Protein AF-A0AAW4WVZ5-F1 (afdb_monomer)

Solvent-accessible surface area (backbone atoms only — not comparable to full-atom values): 5313 Å² total; per-residue (Å²): 132,75,62,46,65,36,38,35,26,63,77,60,50,83,62,47,65,46,35,82,83,38,91,45,48,30,46,50,72,68,54,37,52,51,49,53,51,53,53,50,52,54,50,52,52,49,52,53,52,49,72,68,36,95,80,61,50,95,91,67,55,59,68,80,74,71,46,63,57,74,46,80,44,62,76,44,61,66,59,48,53,58,70,70,63,72,79,126

pLDDT: mean 79.19, std 11.34, range [41.72, 91.75]

Mean predicted aligned error: 7.53 Å

Foldseek 3Di:
DQAAEAEEECPCPPVVVCCVVHVRYHHDLVSVVVSVVVVVVVVVVLVVCLVPDPPNDPPDDCVVVVHHHYYYYYPDPVSNVVSVPDDD

Nearest PDB structures (foldseek):
  5xtn-assembly2_D  TM=3.842E-01  e=6.709E+00  Autographa californica nucleopolyhedrovirus
  3mxo-assembly2_B  TM=2.908E-01  e=5.470E+00  Homo sapiens

Secondary structure (DSSP, 8-state):
---EEEEE-TT--TTTGGGGT-S-EE-SHHHHHHHHHHHHHHHHHHHHHHHH-TT--TT--TTTTTPPPEEEEES-HHHHHHHHT---

Structure (mmCIF, N/CA/C/O backbone):
data_AF-A0AAW4WVZ5-F1
#
_entry.id   AF-A0AAW4WVZ5-F1
#
loop_
_atom_site.group_PDB
_atom_site.id
_atom_site.type_symbol
_atom_site.label_atom_id
_atom_site.label_alt_id
_atom_site.label_comp_id
_atom_site.label_asym_id
_atom_site.label_entity_id
_atom_site.label_seq_id
_atom_site.pdbx_PDB_ins_code
_atom_site.Cartn_x
_atom_site.Cartn_y
_atom_site.Cartn_z
_atom_site.occupancy
_atom_site.B_iso_or_equiv
_atom_site.auth_seq_id
_atom_site.auth_comp_id
_atom_site.auth_asym_id
_atom_site.auth_atom_id
_atom_site.pdbx_PDB_model_num
ATOM 1 N N . THR A 1 1 ? -4.964 2.354 -17.832 1.00 55.53 1 THR A N 1
ATOM 2 C CA . THR A 1 1 ? -3.632 2.287 -17.190 1.00 55.53 1 THR A CA 1
ATOM 3 C C . THR A 1 1 ? -3.643 1.102 -16.247 1.00 55.53 1 THR A C 1
ATOM 5 O O . THR A 1 1 ? -4.641 0.917 -15.571 1.00 55.53 1 THR A O 1
ATOM 8 N N . ASN A 1 2 ? -2.609 0.258 -16.237 1.00 75.31 2 ASN A N 1
ATOM 9 C CA . ASN A 1 2 ? -2.577 -0.943 -15.387 1.00 75.31 2 ASN A CA 1
ATOM 10 C C . ASN A 1 2 ? -1.959 -0.633 -14.010 1.00 75.31 2 ASN A C 1
ATOM 12 O O . ASN A 1 2 ? -1.042 -1.316 -13.583 1.00 75.31 2 ASN A O 1
ATOM 16 N N . ALA A 1 3 ? -2.348 0.480 -13.385 1.00 81.81 3 ALA A N 1
ATOM 17 C CA . ALA A 1 3 ? -1.770 0.899 -12.110 1.00 81.81 3 ALA A CA 1
ATOM 18 C C . ALA A 1 3 ? -2.410 0.116 -10.961 1.00 81.81 3 ALA A C 1
ATOM 20 O O . ALA A 1 3 ? -3.632 -0.004 -10.907 1.00 81.81 3 ALA A O 1
ATOM 21 N N . VAL A 1 4 ? -1.587 -0.378 -10.040 1.00 85.75 4 VAL A N 1
ATOM 22 C CA . VAL A 1 4 ? -2.061 -0.994 -8.801 1.00 85.75 4 VAL A CA 1
ATOM 23 C C . VAL A 1 4 ? -2.111 0.088 -7.730 1.00 85.75 4 VAL A C 1
ATOM 25 O O . VAL A 1 4 ? -1.128 0.800 -7.521 1.00 85.75 4 VAL A O 1
ATOM 28 N N . LEU A 1 5 ? -3.256 0.228 -7.073 1.00 88.75 5 LEU A N 1
ATOM 29 C CA . LEU A 1 5 ? -3.473 1.206 -6.015 1.00 88.75 5 LEU A CA 1
ATOM 30 C C . LEU A 1 5 ? -3.902 0.485 -4.739 1.00 88.75 5 LEU A C 1
ATOM 32 O O . LEU A 1 5 ? -4.756 -0.395 -4.805 1.00 88.75 5 LEU A O 1
ATOM 36 N N . TYR A 1 6 ? -3.305 0.875 -3.619 1.00 90.88 6 TYR A N 1
ATOM 37 C CA . TYR A 1 6 ? -3.649 0.469 -2.262 1.00 90.88 6 TYR A CA 1
ATOM 38 C C . TYR A 1 6 ? -3.947 1.728 -1.447 1.00 90.88 6 TYR A C 1
ATOM 40 O O . TYR A 1 6 ? -3.189 2.696 -1.536 1.00 90.88 6 TYR A O 1
ATOM 48 N N . ILE A 1 7 ? -5.034 1.731 -0.681 1.00 90.69 7 ILE A N 1
ATOM 49 C CA . ILE A 1 7 ? -5.466 2.872 0.133 1.00 90.69 7 ILE A CA 1
ATOM 50 C C . ILE A 1 7 ? -5.644 2.403 1.574 1.00 90.69 7 ILE A C 1
ATOM 52 O O . ILE A 1 7 ? -6.340 1.422 1.825 1.00 90.69 7 ILE A O 1
ATOM 56 N N . LEU A 1 8 ? -5.020 3.113 2.508 1.00 91.56 8 LEU A N 1
ATOM 57 C CA . LEU A 1 8 ? -5.210 2.931 3.941 1.00 91.56 8 LEU A CA 1
ATOM 58 C C . LEU A 1 8 ? -6.038 4.102 4.471 1.00 91.56 8 LEU A C 1
ATOM 60 O O . LEU A 1 8 ? -5.581 5.249 4.447 1.00 91.56 8 LEU A O 1
ATOM 64 N N . ASP A 1 9 ? -7.243 3.800 4.938 1.00 89.12 9 ASP A N 1
ATOM 65 C CA . ASP A 1 9 ? -8.202 4.754 5.489 1.00 89.12 9 ASP A CA 1
ATOM 66 C C . ASP A 1 9 ? -8.505 4.406 6.959 1.00 89.12 9 ASP A C 1
ATOM 68 O O . ASP A 1 9 ? -9.505 3.753 7.265 1.00 89.12 9 ASP A O 1
ATOM 72 N N . PRO A 1 10 ? -7.658 4.843 7.907 1.00 84.88 10 PRO A N 1
ATOM 73 C CA . PRO A 1 10 ? -7.837 4.548 9.329 1.00 84.88 10 PRO A CA 1
ATOM 74 C C . PRO A 1 10 ? -9.107 5.172 9.930 1.00 84.88 10 PRO A C 1
ATOM 76 O O . PRO A 1 10 ? -9.515 4.800 11.029 1.00 84.88 10 PRO A O 1
ATOM 79 N N . LYS A 1 11 ? -9.731 6.145 9.258 1.00 82.94 11 LYS A N 1
ATOM 80 C CA . LYS A 1 11 ? -10.957 6.794 9.740 1.00 82.94 11 LYS A CA 1
ATOM 81 C C . LYS A 1 11 ? -12.214 6.109 9.207 1.00 82.94 11 LYS A C 1
ATOM 83 O O . LYS A 1 11 ? -13.298 6.441 9.684 1.00 82.94 11 LYS A O 1
ATOM 88 N N . ASN A 1 12 ? -12.066 5.157 8.277 1.00 76.19 12 ASN A N 1
ATOM 89 C CA . ASN A 1 12 ? -13.166 4.546 7.538 1.00 76.19 12 ASN A CA 1
ATOM 90 C C . ASN A 1 12 ? -14.135 5.624 7.008 1.00 76.19 12 ASN A C 1
ATOM 92 O O . ASN A 1 12 ? -15.343 5.569 7.255 1.00 76.19 12 ASN A O 1
ATOM 96 N N . GLY A 1 13 ? -13.556 6.668 6.411 1.00 72.31 13 GLY A N 1
ATOM 97 C CA . GLY A 1 13 ? -14.237 7.852 5.905 1.00 72.31 13 GLY A CA 1
ATOM 98 C C . GLY A 1 13 ? -14.617 7.710 4.433 1.00 72.31 13 GLY A C 1
ATOM 99 O O . GLY A 1 13 ? -14.956 6.628 3.958 1.00 72.31 13 GLY A O 1
ATOM 100 N N . ASP A 1 14 ? -14.555 8.816 3.691 1.00 70.38 14 ASP A N 1
ATOM 101 C CA . ASP A 1 14 ? -15.041 8.887 2.305 1.00 70.38 14 ASP A CA 1
ATOM 102 C C . ASP A 1 14 ? -14.294 7.940 1.338 1.00 70.38 14 ASP A C 1
ATOM 104 O O . ASP A 1 14 ? -14.816 7.577 0.282 1.00 70.38 14 ASP A O 1
ATOM 108 N N . LEU A 1 15 ? -13.066 7.523 1.675 1.00 71.44 15 LEU A N 1
ATOM 109 C CA . LEU A 1 15 ? -12.285 6.592 0.857 1.00 71.44 15 LEU A CA 1
ATOM 110 C C . LEU A 1 15 ? -12.666 5.126 1.084 1.00 71.44 15 LEU A C 1
ATOM 112 O O . LEU A 1 15 ? -12.503 4.334 0.156 1.00 71.44 15 LEU A O 1
ATOM 116 N N . ALA A 1 16 ? -13.230 4.759 2.237 1.00 66.38 16 ALA A N 1
ATOM 117 C CA . ALA A 1 16 ? -13.784 3.425 2.472 1.00 66.38 16 ALA A CA 1
ATOM 118 C C . ALA A 1 16 ? -14.926 3.088 1.496 1.00 66.38 16 ALA A C 1
ATOM 120 O O . ALA A 1 16 ? -14.999 1.965 0.990 1.00 66.38 16 ALA A O 1
ATOM 121 N N . ASP A 1 17 ? -15.753 4.075 1.136 1.00 67.94 17 ASP A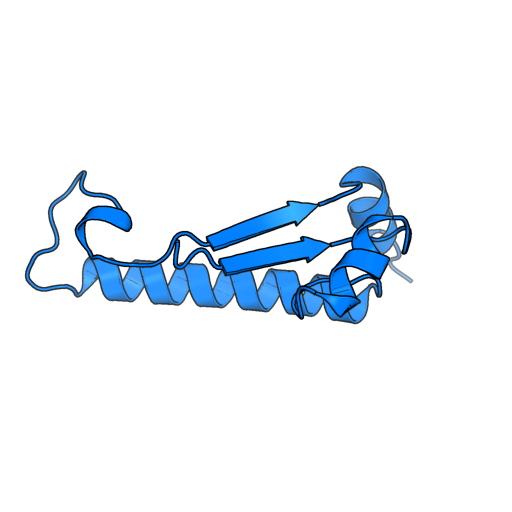 N 1
ATOM 122 C CA . ASP A 1 17 ? -16.812 3.923 0.129 1.00 67.94 17 ASP A CA 1
ATOM 123 C C . ASP A 1 17 ? -16.245 3.627 -1.269 1.00 67.94 17 ASP A C 1
ATOM 125 O O . ASP A 1 17 ? -16.867 2.920 -2.072 1.00 67.94 17 ASP A O 1
ATOM 129 N N . LEU A 1 18 ? -15.016 4.082 -1.547 1.00 67.25 18 LEU A N 1
ATOM 130 C CA . LEU A 1 18 ? -14.270 3.730 -2.756 1.00 67.25 18 LEU A CA 1
ATOM 131 C C . LEU A 1 18 ? -13.963 2.224 -2.827 1.00 67.25 18 LEU A C 1
ATOM 133 O O . LEU A 1 18 ? -13.761 1.701 -3.924 1.00 67.25 18 LEU A O 1
ATOM 137 N N . GLY A 1 19 ? -14.008 1.515 -1.692 1.00 60.81 19 GLY A N 1
ATOM 138 C CA . GLY A 1 19 ? -13.919 0.057 -1.582 1.00 60.81 19 GLY A CA 1
ATOM 139 C C . GLY A 1 19 ? -14.971 -0.693 -2.407 1.00 60.81 19 GLY A C 1
ATOM 140 O O . GLY A 1 19 ? -14.732 -1.808 -2.869 1.00 60.81 19 GLY A O 1
ATOM 141 N N . THR A 1 20 ? -16.115 -0.055 -2.682 1.00 61.62 20 THR A N 1
ATOM 142 C CA . THR A 1 20 ? -17.167 -0.609 -3.556 1.00 61.62 20 THR A CA 1
ATOM 143 C C . THR A 1 20 ? -16.772 -0.643 -5.036 1.00 61.62 20 THR A C 1
ATOM 145 O O . THR A 1 20 ? -17.344 -1.406 -5.816 1.00 61.62 20 THR A O 1
ATOM 148 N N . VAL A 1 21 ? -15.776 0.160 -5.424 1.00 64.62 21 VAL A N 1
ATOM 149 C CA . VAL A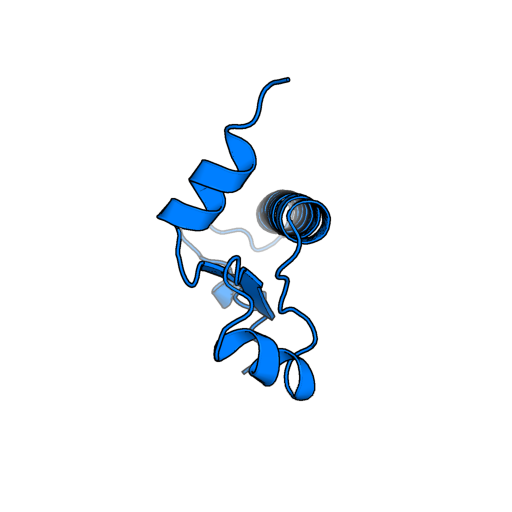 1 21 ? -15.272 0.296 -6.799 1.00 64.62 21 VAL A CA 1
ATOM 150 C C . VAL A 1 21 ? -13.834 -0.229 -6.925 1.00 64.62 21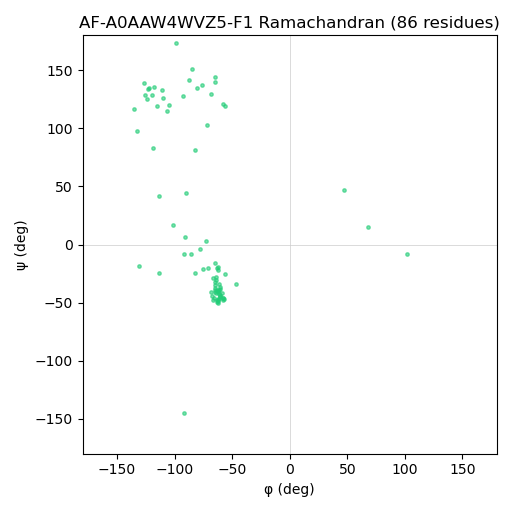 VAL A C 1
ATOM 152 O O . VAL A 1 21 ? -13.424 -0.647 -8.009 1.00 64.62 21 VAL A O 1
ATOM 155 N N . MET A 1 22 ? -13.063 -0.250 -5.831 1.00 73.12 22 MET A N 1
ATOM 156 C CA . MET A 1 22 ? -11.664 -0.678 -5.781 1.00 73.12 22 MET A CA 1
ATOM 157 C C . MET A 1 22 ? -11.406 -1.593 -4.579 1.00 73.12 22 MET A C 1
ATOM 159 O O . MET A 1 22 ? -11.465 -1.156 -3.441 1.00 73.12 22 MET A O 1
ATOM 163 N N . GLY A 1 23 ? -11.038 -2.853 -4.817 1.00 75.69 23 GLY A N 1
ATOM 164 C CA . GLY A 1 23 ? -10.906 -3.862 -3.752 1.00 75.69 23 GLY A CA 1
ATOM 165 C C . GLY A 1 23 ? -9.706 -3.725 -2.801 1.00 75.69 23 GLY A C 1
ATOM 166 O O . GLY A 1 23 ? -9.522 -4.593 -1.958 1.00 75.69 23 GLY A O 1
ATOM 167 N N . ASN A 1 24 ? -8.884 -2.680 -2.928 1.00 84.88 24 ASN A N 1
ATOM 168 C C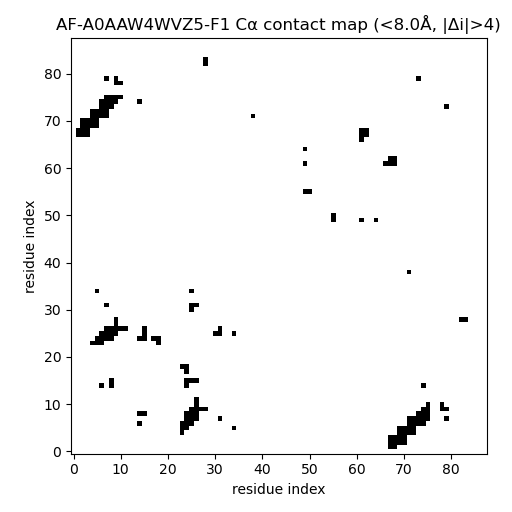A . ASN A 1 24 ? -7.643 -2.504 -2.160 1.00 84.88 24 ASN A CA 1
ATOM 169 C C . ASN A 1 24 ? -7.727 -1.296 -1.207 1.00 84.88 24 ASN A C 1
ATOM 171 O O . ASN A 1 24 ? -6.789 -0.497 -1.131 1.00 84.88 24 ASN A O 1
ATOM 175 N N . VAL A 1 25 ? -8.869 -1.124 -0.542 1.00 87.88 25 VAL A N 1
ATOM 176 C CA . VAL A 1 25 ? -9.066 -0.109 0.501 1.00 87.88 25 VAL A CA 1
ATOM 177 C C . VAL A 1 25 ? -9.175 -0.815 1.847 1.00 87.88 25 VAL A C 1
ATOM 179 O O . VAL A 1 25 ? -10.001 -1.713 1.994 1.00 87.88 25 VAL A O 1
ATOM 182 N N . TYR A 1 26 ? -8.349 -0.419 2.813 1.00 89.25 26 TYR A N 1
ATOM 183 C CA . TYR A 1 26 ? -8.253 -1.062 4.125 1.00 89.25 26 TYR A CA 1
ATOM 184 C C . TYR A 1 26 ? -8.417 -0.037 5.237 1.00 89.25 26 TYR A C 1
ATOM 186 O O . TYR A 1 26 ? -7.849 1.052 5.155 1.00 89.25 26 TYR A O 1
ATOM 194 N N . HIS A 1 27 ? -9.148 -0.400 6.289 1.00 87.62 27 HIS A N 1
ATOM 195 C CA . HIS A 1 27 ? -9.459 0.516 7.390 1.00 87.62 27 HIS A CA 1
ATOM 196 C C . HIS A 1 27 ? -9.177 -0.068 8.780 1.00 87.62 27 HIS A C 1
ATOM 198 O O . HIS A 1 27 ? -9.062 0.681 9.750 1.00 87.62 27 HIS A O 1
ATOM 204 N N . THR A 1 28 ? -9.059 -1.393 8.917 1.00 88.31 28 THR A N 1
ATOM 205 C CA . THR A 1 28 ? -8.695 -2.017 10.198 1.00 88.31 28 THR A CA 1
ATOM 206 C C . THR A 1 28 ? -7.181 -2.041 10.388 1.00 88.31 28 THR A C 1
ATOM 208 O O . THR A 1 28 ? -6.415 -2.074 9.423 1.00 88.31 28 THR A O 1
ATOM 211 N N . LYS A 1 29 ? -6.723 -2.009 11.645 1.00 86.62 29 LYS A N 1
ATOM 212 C CA . LYS A 1 29 ? -5.290 -1.993 11.974 1.00 86.62 29 LYS A CA 1
ATOM 213 C C . LYS A 1 29 ? -4.572 -3.202 11.377 1.00 86.62 29 LYS A C 1
ATOM 215 O O . LYS A 1 29 ? -3.520 -3.039 10.765 1.00 86.62 29 LYS A O 1
ATOM 220 N N . GLU A 1 30 ? -5.143 -4.389 11.549 1.00 89.62 30 GLU A N 1
ATOM 221 C CA . GLU A 1 30 ? -4.587 -5.652 11.071 1.00 89.62 30 GLU A CA 1
ATOM 222 C C . GLU A 1 30 ? -4.470 -5.656 9.542 1.00 89.62 30 GLU A C 1
ATOM 224 O O . GLU A 1 30 ? -3.383 -5.878 9.015 1.00 89.62 30 GLU A O 1
ATOM 229 N N . GLU A 1 31 ? -5.542 -5.299 8.827 1.00 89.38 31 GLU A N 1
ATOM 230 C CA . GLU A 1 31 ? -5.533 -5.245 7.360 1.00 89.38 31 GLU A CA 1
ATOM 231 C C . GLU A 1 31 ? -4.576 -4.183 6.818 1.00 89.38 31 GLU A C 1
ATOM 233 O O . GLU A 1 31 ? -3.912 -4.406 5.808 1.00 89.38 31 GLU A O 1
ATOM 238 N N . MET A 1 32 ? -4.472 -3.024 7.478 1.00 88.88 32 MET A N 1
ATOM 239 C CA . MET A 1 32 ? -3.524 -1.985 7.080 1.00 88.88 32 MET A CA 1
ATOM 240 C C . MET A 1 32 ? -2.073 -2.450 7.254 1.00 88.88 32 MET A C 1
ATOM 242 O O . MET A 1 32 ? -1.245 -2.193 6.380 1.00 88.88 32 MET A O 1
ATOM 246 N N . ILE A 1 33 ? -1.756 -3.157 8.344 1.00 90.88 33 ILE A N 1
ATOM 247 C CA . ILE A 1 33 ? -0.426 -3.749 8.562 1.00 90.88 33 ILE A CA 1
ATOM 248 C C . ILE A 1 33 ? -0.131 -4.803 7.488 1.00 90.88 33 ILE A C 1
ATOM 250 O O . ILE A 1 33 ? 0.930 -4.758 6.860 1.00 90.88 33 ILE A O 1
ATOM 254 N N . ASP A 1 34 ? -1.075 -5.708 7.233 1.00 91.69 34 ASP A N 1
ATOM 255 C CA . ASP A 1 34 ? -0.933 -6.753 6.219 1.00 91.69 34 ASP A CA 1
ATOM 256 C C . ASP A 1 34 ? -0.787 -6.162 4.812 1.00 91.69 34 ASP A C 1
ATOM 258 O O . ASP A 1 34 ? 0.069 -6.597 4.041 1.00 91.69 34 ASP A O 1
ATOM 262 N N . CYS A 1 35 ? -1.540 -5.106 4.491 1.00 91.56 35 CYS A N 1
ATOM 263 C CA . CYS A 1 35 ? -1.408 -4.376 3.235 1.00 91.56 35 CYS A CA 1
ATOM 264 C C . CYS A 1 35 ? -0.012 -3.758 3.086 1.00 91.56 35 CYS A C 1
ATOM 266 O O . CYS A 1 35 ? 0.605 -3.883 2.026 1.00 91.56 35 CYS A O 1
ATOM 268 N N . VAL A 1 36 ? 0.513 -3.095 4.123 1.00 91.31 36 VAL A N 1
ATOM 269 C CA . VAL A 1 36 ? 1.867 -2.513 4.089 1.00 91.31 36 VAL A CA 1
ATOM 270 C C . VAL A 1 36 ? 2.918 -3.602 3.870 1.00 91.31 36 VAL A C 1
ATOM 272 O O . VAL A 1 36 ? 3.803 -3.432 3.026 1.00 91.31 36 VAL A O 1
ATOM 275 N N . ASN A 1 37 ? 2.798 -4.734 4.569 1.00 91.62 37 ASN A N 1
ATOM 276 C CA . ASN A 1 37 ? 3.699 -5.875 4.407 1.00 91.62 37 ASN A CA 1
ATOM 277 C C . ASN A 1 37 ? 3.634 -6.449 2.985 1.00 91.62 37 ASN A C 1
ATOM 279 O O . ASN A 1 37 ? 4.673 -6.612 2.347 1.00 91.62 37 ASN A O 1
ATOM 283 N N . ALA A 1 38 ? 2.435 -6.665 2.440 1.00 89.94 38 ALA A N 1
ATOM 284 C CA . ALA A 1 38 ? 2.246 -7.178 1.084 1.00 89.94 38 ALA A CA 1
ATOM 285 C C . ALA A 1 38 ? 2.811 -6.228 0.012 1.00 89.94 38 ALA A C 1
ATOM 287 O O . ALA A 1 38 ? 3.460 -6.663 -0.945 1.00 89.94 38 ALA A O 1
ATOM 288 N N . VAL A 1 39 ? 2.618 -4.913 0.175 1.00 89.50 39 VAL A N 1
ATOM 289 C CA . VAL A 1 39 ? 3.200 -3.903 -0.725 1.00 89.50 39 VAL A CA 1
ATOM 290 C C . VAL A 1 39 ? 4.727 -3.923 -0.649 1.00 89.50 39 VAL A C 1
ATOM 292 O O . VAL A 1 39 ? 5.388 -3.854 -1.692 1.00 89.50 39 VAL A O 1
ATOM 295 N N . TYR A 1 40 ? 5.293 -4.045 0.555 1.00 89.88 40 TYR A N 1
ATOM 296 C CA . TYR A 1 40 ? 6.736 -4.147 0.767 1.00 89.88 40 TYR A CA 1
ATOM 297 C C . TYR A 1 40 ? 7.326 -5.413 0.131 1.00 89.88 40 TYR A C 1
ATOM 299 O O . TYR A 1 40 ? 8.281 -5.320 -0.642 1.00 89.88 40 TYR A O 1
ATOM 307 N N . GLU A 1 41 ? 6.740 -6.584 0.379 1.00 90.19 41 GLU A N 1
ATOM 308 C CA . GLU A 1 41 ? 7.165 -7.848 -0.232 1.00 90.19 41 GLU A CA 1
ATOM 309 C C . GLU A 1 41 ? 7.098 -7.778 -1.758 1.00 90.19 41 GLU A C 1
ATOM 311 O O . GLU A 1 41 ? 8.073 -8.091 -2.447 1.00 90.19 41 GLU A O 1
ATOM 316 N N . GLY A 1 42 ? 5.992 -7.259 -2.298 1.00 87.62 42 GLY A N 1
ATOM 317 C CA . GLY A 1 42 ? 5.839 -7.048 -3.731 1.00 87.62 42 GLY A CA 1
ATOM 318 C C . GLY A 1 42 ? 6.873 -6.072 -4.300 1.00 87.62 42 GLY A C 1
ATOM 319 O O . GLY A 1 42 ? 7.303 -6.233 -5.442 1.00 87.62 42 GLY A O 1
ATOM 320 N N . MET A 1 43 ? 7.292 -5.053 -3.544 1.00 85.81 43 MET A N 1
ATOM 321 C CA . MET A 1 43 ? 8.374 -4.143 -3.941 1.00 85.81 43 MET A CA 1
ATOM 322 C C . MET A 1 43 ? 9.729 -4.863 -3.976 1.00 85.81 43 MET A C 1
A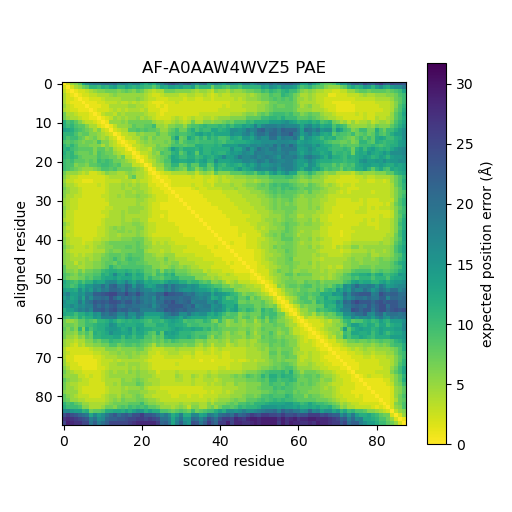TOM 324 O O . MET A 1 43 ? 10.484 -4.687 -4.936 1.00 85.81 43 MET A O 1
ATOM 328 N N . VAL A 1 44 ? 10.036 -5.681 -2.966 1.00 86.12 44 VAL A N 1
ATOM 329 C CA . VAL A 1 44 ? 11.279 -6.465 -2.908 1.00 86.12 44 VAL A CA 1
ATOM 330 C C . VAL A 1 44 ? 11.341 -7.456 -4.067 1.00 86.12 44 VAL A C 1
ATOM 332 O O . VAL A 1 44 ? 12.338 -7.476 -4.790 1.00 86.12 44 VAL A O 1
ATOM 335 N N . GLN A 1 45 ? 10.266 -8.211 -4.306 1.00 85.31 45 GLN A N 1
ATOM 336 C CA . GLN A 1 45 ? 10.185 -9.155 -5.419 1.00 85.31 45 GLN A CA 1
ATOM 337 C C . GLN A 1 45 ? 10.394 -8.451 -6.765 1.00 85.31 45 GLN A C 1
ATOM 339 O O . GLN A 1 45 ? 11.239 -8.876 -7.552 1.00 85.31 45 GLN A O 1
ATOM 344 N N . ARG A 1 46 ? 9.703 -7.326 -6.998 1.00 82.19 46 ARG A N 1
ATOM 345 C CA . ARG A 1 46 ? 9.883 -6.521 -8.216 1.00 82.19 46 ARG A CA 1
ATOM 346 C C . ARG A 1 46 ? 11.321 -6.034 -8.366 1.00 82.19 46 ARG A C 1
ATOM 348 O O . ARG A 1 46 ? 11.866 -6.096 -9.460 1.00 82.19 46 ARG A O 1
ATOM 355 N N . SER A 1 47 ? 11.964 -5.580 -7.291 1.00 80.06 47 SER A N 1
ATOM 356 C CA . SER A 1 47 ? 13.372 -5.159 -7.321 1.00 80.06 47 SER A CA 1
ATOM 357 C C . SER A 1 47 ? 14.313 -6.297 -7.727 1.00 80.06 47 SER A C 1
ATOM 359 O O . SER A 1 47 ? 15.194 -6.110 -8.567 1.00 80.06 47 SER A O 1
ATOM 361 N N . GLU A 1 48 ? 14.101 -7.498 -7.192 1.00 82.19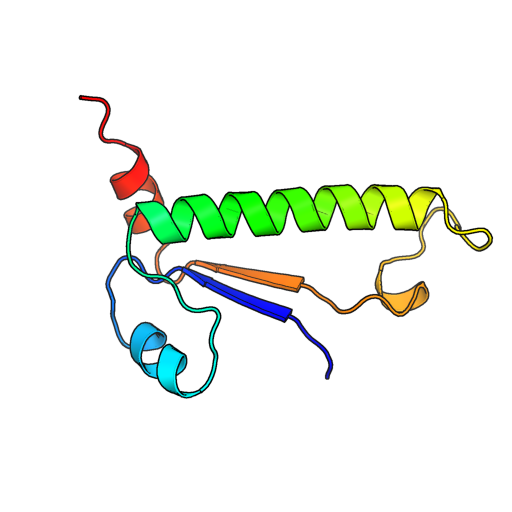 48 GLU A N 1
ATOM 362 C CA . GLU A 1 48 ? 14.890 -8.678 -7.547 1.00 82.19 48 GLU A CA 1
ATOM 363 C C . GLU A 1 48 ? 14.641 -9.142 -8.989 1.00 82.19 48 GLU A C 1
ATOM 365 O O . GLU A 1 48 ? 15.594 -9.461 -9.703 1.00 82.19 48 GLU A O 1
ATOM 370 N N . GLU A 1 49 ? 13.391 -9.121 -9.457 1.00 78.75 49 GLU A N 1
ATOM 371 C CA . GLU A 1 49 ? 13.038 -9.411 -10.853 1.00 78.75 49 GLU A CA 1
ATOM 372 C C . GLU A 1 49 ? 13.683 -8.410 -11.817 1.00 78.75 49 GLU A C 1
ATOM 374 O O . GLU A 1 49 ? 14.256 -8.816 -12.829 1.00 78.75 49 GLU A O 1
ATOM 379 N N . MET A 1 50 ? 13.678 -7.115 -11.475 1.00 75.62 50 MET A N 1
ATOM 380 C CA . MET A 1 50 ? 14.345 -6.079 -12.268 1.00 75.62 50 MET A CA 1
ATOM 381 C C . MET A 1 50 ? 15.850 -6.340 -12.381 1.00 75.62 50 MET A C 1
ATOM 383 O O . MET A 1 50 ? 16.387 -6.281 -13.484 1.00 75.62 50 MET A O 1
ATOM 387 N N . LYS A 1 51 ? 16.528 -6.688 -11.278 1.00 75.81 51 LYS A N 1
ATOM 388 C CA . LYS A 1 51 ? 17.972 -7.000 -11.278 1.00 75.81 51 LYS A CA 1
ATOM 389 C C . LYS A 1 51 ? 18.319 -8.252 -12.086 1.00 75.81 51 LYS A C 1
ATOM 391 O O . LYS A 1 51 ? 19.413 -8.338 -12.636 1.00 75.81 51 LYS A O 1
ATOM 396 N N . ARG A 1 52 ? 17.417 -9.236 -12.131 1.00 74.19 52 ARG A N 1
ATOM 397 C CA . ARG A 1 52 ? 17.601 -10.497 -12.872 1.00 74.19 52 ARG A CA 1
ATOM 398 C C . ARG A 1 52 ? 17.188 -10.393 -14.338 1.00 74.19 52 ARG A C 1
ATOM 400 O O . ARG A 1 52 ? 17.424 -11.333 -15.097 1.00 74.19 52 ARG A O 1
ATOM 407 N N . HIS A 1 53 ? 16.571 -9.285 -14.745 1.00 71.88 53 HIS A N 1
ATOM 408 C CA . HIS A 1 53 ? 16.082 -9.124 -16.102 1.00 71.88 53 HIS A CA 1
ATOM 409 C C . HIS A 1 53 ? 17.264 -9.028 -17.088 1.00 71.88 53 HIS A C 1
ATOM 411 O O . HIS A 1 53 ? 18.153 -8.198 -16.895 1.00 71.88 53 HIS A O 1
ATOM 417 N N . PRO A 1 54 ? 17.283 -9.810 -18.183 1.00 68.69 54 PRO A N 1
ATOM 418 C CA . PRO A 1 54 ? 18.409 -9.836 -19.127 1.00 68.69 54 PRO A CA 1
ATOM 419 C C . PRO A 1 54 ? 18.659 -8.485 -19.818 1.00 68.69 54 PRO A C 1
ATOM 421 O O . PRO A 1 54 ? 19.759 -8.226 -20.294 1.00 68.69 54 PRO A O 1
ATOM 424 N N . ASN A 1 55 ? 17.651 -7.606 -19.822 1.00 67.06 55 ASN A N 1
ATOM 425 C CA . ASN A 1 55 ? 17.725 -6.241 -20.354 1.00 67.06 55 ASN A CA 1
ATOM 426 C C . ASN A 1 55 ? 17.889 -5.165 -19.265 1.00 67.06 55 ASN A C 1
ATOM 428 O O . ASN A 1 55 ? 17.609 -3.995 -19.532 1.00 67.06 55 ASN A O 1
ATOM 432 N N . TYR A 1 56 ? 18.280 -5.540 -18.042 1.00 62.50 56 TYR A N 1
ATOM 433 C CA . TYR A 1 56 ? 18.536 -4.586 -16.967 1.00 62.50 56 TYR A CA 1
ATOM 434 C C . TYR A 1 56 ? 19.615 -3.583 -17.396 1.00 62.50 56 TYR A C 1
ATOM 436 O O . TYR A 1 56 ? 20.741 -3.952 -17.732 1.00 62.50 56 TYR A O 1
ATOM 444 N N . LYS A 1 57 ? 19.258 -2.299 -17.384 1.00 61.72 57 LYS A N 1
ATOM 445 C CA . LYS A 1 57 ? 20.179 -1.184 -17.596 1.00 61.72 57 LYS A CA 1
ATOM 446 C C . LYS A 1 57 ? 20.161 -0.305 -16.358 1.00 61.72 57 LYS A C 1
ATOM 448 O O . LYS A 1 57 ? 19.100 0.122 -15.909 1.00 61.72 57 LYS A O 1
ATOM 453 N N . THR A 1 58 ? 21.341 -0.008 -15.829 1.00 62.50 58 THR A N 1
ATOM 454 C CA . THR A 1 58 ? 21.506 0.955 -14.739 1.00 62.50 58 THR A CA 1
ATOM 455 C C . THR A 1 58 ? 20.901 2.303 -15.146 1.00 62.50 58 THR A C 1
ATOM 457 O O . THR A 1 58 ? 21.344 2.892 -16.129 1.00 62.50 58 THR A O 1
ATOM 460 N N . GLY A 1 59 ? 19.902 2.782 -14.398 1.00 65.62 59 GLY A N 1
ATOM 461 C CA . GLY A 1 59 ? 19.213 4.057 -14.646 1.00 65.62 59 GLY A CA 1
ATOM 462 C C . GLY A 1 59 ? 17.837 3.952 -15.320 1.00 65.62 59 GLY A C 1
ATOM 463 O O . GLY A 1 59 ? 17.134 4.956 -15.376 1.00 65.62 59 GLY A O 1
ATOM 464 N N . GLU A 1 60 ? 17.427 2.767 -15.783 1.00 67.50 60 GLU A N 1
ATOM 465 C CA . GLU A 1 60 ? 16.075 2.532 -16.311 1.00 67.50 60 GLU A CA 1
ATOM 466 C C . GLU A 1 60 ? 15.096 2.139 -15.190 1.00 67.50 60 GLU A C 1
ATOM 468 O O . GLU A 1 60 ? 15.442 1.401 -14.267 1.00 67.50 60 GLU A O 1
ATOM 473 N N . ASN A 1 61 ? 13.858 2.634 -15.271 1.00 68.38 61 ASN A N 1
ATOM 474 C CA . ASN A 1 61 ? 12.835 2.471 -14.230 1.00 68.38 61 ASN A CA 1
ATOM 475 C C . ASN A 1 61 ? 11.845 1.336 -14.551 1.00 68.38 61 ASN A C 1
ATOM 477 O O . ASN A 1 61 ? 11.815 0.810 -15.660 1.00 68.38 61 ASN A O 1
ATOM 481 N N . TYR A 1 62 ? 10.961 1.012 -13.601 1.00 70.94 62 TYR A N 1
ATOM 482 C CA . TYR A 1 62 ? 9.906 -0.008 -13.738 1.00 70.94 62 TYR A CA 1
ATOM 483 C C . TYR A 1 62 ? 9.099 0.093 -15.053 1.00 70.94 62 TYR A C 1
ATOM 485 O O . TYR A 1 62 ? 8.738 -0.927 -15.638 1.00 70.94 62 TYR A O 1
ATOM 493 N N . ALA A 1 63 ? 8.877 1.311 -15.561 1.00 68.81 63 ALA A N 1
ATOM 494 C CA . ALA A 1 63 ? 8.163 1.565 -16.810 1.00 68.81 63 ALA A CA 1
ATOM 495 C C . ALA A 1 63 ? 8.890 1.012 -18.051 1.00 68.81 63 ALA A C 1
ATOM 497 O O . ALA A 1 63 ? 8.238 0.528 -18.973 1.00 68.81 63 ALA A O 1
ATOM 498 N N . TYR A 1 64 ? 10.228 1.030 -18.061 1.00 68.31 64 TYR A N 1
ATOM 499 C CA . TYR A 1 64 ? 11.045 0.473 -19.147 1.00 68.31 64 TYR A CA 1
ATOM 500 C C . TYR A 1 64 ? 10.914 -1.053 -19.238 1.00 68.31 64 TYR A C 1
ATOM 502 O O . TYR A 1 64 ? 11.005 -1.635 -20.316 1.00 68.31 64 TYR A O 1
ATOM 510 N N . LEU A 1 65 ? 10.649 -1.702 -18.103 1.00 71.38 65 LEU A N 1
ATOM 511 C CA . LEU A 1 65 ? 10.459 -3.147 -17.998 1.00 71.38 65 LEU A CA 1
ATOM 512 C C . LEU A 1 65 ? 8.987 -3.566 -18.150 1.00 71.38 65 LEU A C 1
ATOM 514 O O . LEU A 1 65 ? 8.663 -4.735 -17.969 1.00 71.38 65 LEU A O 1
ATOM 518 N N . GLY A 1 66 ? 8.091 -2.626 -18.479 1.00 73.25 66 GLY A N 1
ATOM 519 C CA . GLY A 1 66 ? 6.659 -2.893 -18.630 1.00 73.25 66 GLY A CA 1
ATOM 520 C C . GLY A 1 66 ? 5.952 -3.253 -17.321 1.00 73.25 66 GLY A C 1
ATOM 521 O O . GLY A 1 66 ? 4.830 -3.758 -17.353 1.00 73.25 66 GLY A O 1
ATOM 522 N N . LEU A 1 67 ? 6.589 -3.002 -16.173 1.00 76.88 67 LEU A N 1
ATOM 523 C CA . LEU A 1 67 ? 6.001 -3.288 -14.872 1.00 76.88 67 LEU A CA 1
ATOM 524 C C . LEU A 1 67 ? 4.945 -2.226 -14.531 1.00 76.88 67 LEU A C 1
ATOM 526 O O . LEU A 1 67 ? 5.178 -1.030 -14.741 1.00 76.88 67 LEU A O 1
ATOM 530 N N . PRO A 1 68 ? 3.785 -2.631 -13.988 1.00 81.25 68 PRO A N 1
ATOM 531 C CA . PRO A 1 68 ? 2.758 -1.689 -13.579 1.00 81.25 68 PRO A CA 1
ATOM 532 C C . PRO A 1 68 ? 3.251 -0.809 -12.417 1.00 81.25 68 PRO A C 1
ATOM 534 O O . PRO A 1 68 ? 3.906 -1.314 -11.497 1.00 81.25 68 PRO A O 1
ATOM 537 N N . PRO A 1 69 ? 2.934 0.500 -12.410 1.00 84.31 69 PRO A N 1
ATOM 538 C CA . PRO A 1 69 ? 3.183 1.328 -11.239 1.00 84.31 69 PRO A CA 1
ATOM 539 C C . PRO A 1 69 ? 2.311 0.845 -10.074 1.00 84.31 69 PRO A C 1
ATOM 541 O O . PRO A 1 69 ? 1.166 0.437 -10.270 1.00 84.31 69 PRO A O 1
ATOM 544 N N . CYS A 1 70 ? 2.858 0.910 -8.863 1.00 87.94 70 CYS A N 1
ATOM 545 C CA . CYS A 1 70 ? 2.182 0.512 -7.633 1.00 87.94 70 CYS A CA 1
ATOM 546 C C . CYS A 1 70 ? 2.201 1.685 -6.660 1.00 87.94 70 CYS A C 1
ATOM 548 O O . CYS A 1 70 ? 3.279 2.186 -6.339 1.00 87.94 70 CYS A O 1
ATOM 550 N N . PHE A 1 71 ? 1.032 2.089 -6.18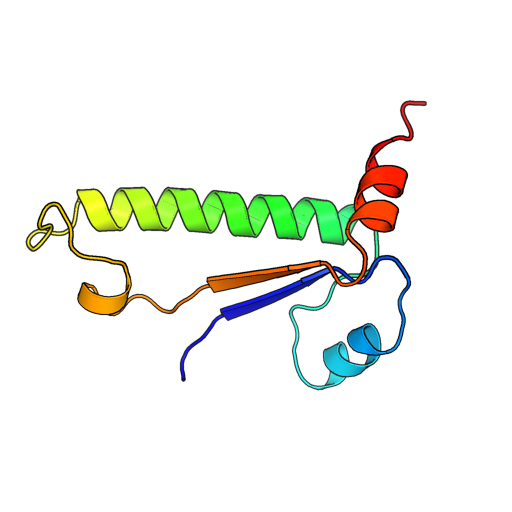1 1.00 89.75 71 PHE A N 1
ATOM 551 C CA . PHE A 1 71 ? 0.860 3.208 -5.264 1.00 89.75 71 PHE A CA 1
ATOM 552 C C . PHE A 1 71 ? 0.260 2.717 -3.952 1.00 89.75 71 PHE A C 1
ATOM 554 O O . PHE A 1 71 ? -0.690 1.939 -3.965 1.00 89.75 71 PHE A O 1
ATOM 561 N N . LEU A 1 72 ? 0.810 3.194 -2.839 1.00 91.75 72 LEU A N 1
ATOM 562 C CA . LEU A 1 72 ? 0.238 3.055 -1.505 1.00 91.75 72 LEU A CA 1
ATOM 563 C C . LEU A 1 72 ? -0.111 4.458 -1.012 1.00 91.75 72 LEU A C 1
ATOM 565 O O . LEU A 1 72 ? 0.771 5.313 -0.927 1.00 91.75 72 LEU A O 1
ATOM 569 N N . ILE A 1 73 ? -1.388 4.696 -0.742 1.00 90.88 73 ILE A N 1
ATOM 570 C CA . ILE A 1 73 ? -1.922 5.979 -0.293 1.00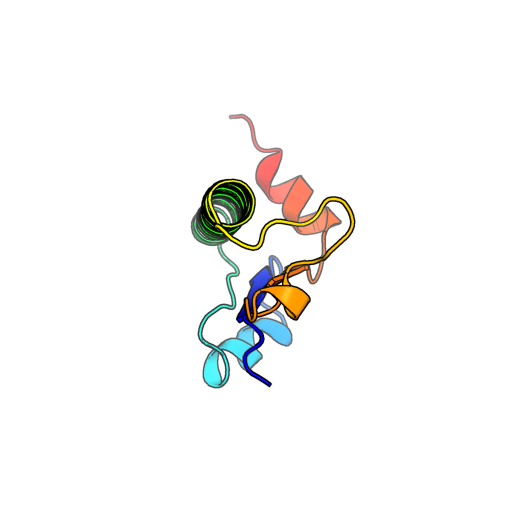 90.88 73 ILE A CA 1
ATOM 571 C C . ILE A 1 73 ? -2.370 5.835 1.155 1.00 90.88 73 ILE A C 1
ATOM 573 O O . ILE A 1 73 ? -3.072 4.892 1.503 1.00 90.88 73 ILE A O 1
ATOM 577 N N . PHE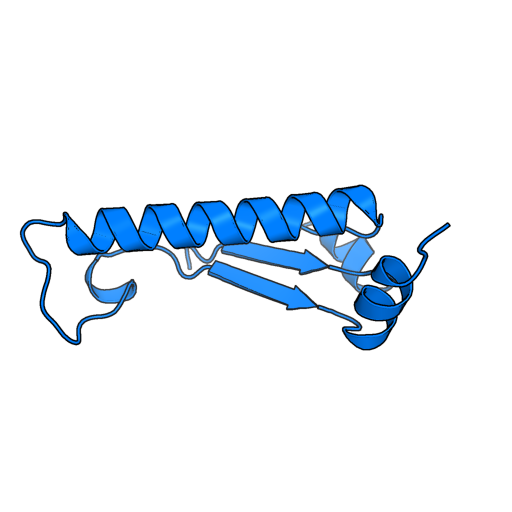 A 1 74 ? -1.977 6.799 1.977 1.00 90.62 74 PHE A N 1
ATOM 578 C CA . PHE A 1 74 ? -2.482 6.971 3.331 1.00 90.62 74 PHE A CA 1
ATOM 579 C C . PHE A 1 74 ? -3.436 8.158 3.298 1.00 90.62 74 PHE A C 1
ATOM 581 O O . PHE A 1 74 ? -2.999 9.249 2.931 1.00 90.62 74 PHE A O 1
ATOM 588 N N . ASP A 1 75 ? -4.703 7.954 3.655 1.00 87.56 75 ASP A N 1
ATOM 589 C CA . ASP A 1 75 ? -5.655 9.066 3.764 1.00 87.56 75 ASP A CA 1
ATOM 590 C C . ASP A 1 75 ? -5.260 10.004 4.911 1.00 87.56 75 ASP A C 1
ATOM 592 O O . ASP A 1 75 ? -5.113 11.212 4.750 1.00 87.56 75 ASP A O 1
ATOM 596 N N . GLU A 1 76 ? -4.960 9.408 6.067 1.00 88.38 76 GLU A N 1
ATOM 597 C CA . GLU A 1 76 ? -4.450 10.109 7.238 1.00 88.38 76 GLU A CA 1
ATOM 598 C C . GLU A 1 76 ? -3.240 9.368 7.810 1.00 88.38 76 GLU A C 1
ATOM 600 O O . GLU A 1 76 ? -3.355 8.416 8.588 1.00 88.38 76 GLU A O 1
ATOM 605 N N . TYR A 1 77 ? -2.050 9.835 7.442 1.00 85.88 77 TYR A N 1
ATOM 606 C CA . TYR A 1 77 ? -0.795 9.246 7.900 1.00 85.88 77 TYR A CA 1
ATOM 607 C C . TYR A 1 77 ? -0.642 9.309 9.428 1.00 85.88 77 TYR A C 1
ATOM 609 O O . TYR A 1 77 ? -0.161 8.354 10.033 1.00 85.88 77 TYR A O 1
ATOM 617 N N . VAL A 1 78 ? -1.074 10.400 10.075 1.00 89.25 78 VAL A N 1
ATOM 618 C CA . VAL A 1 78 ? -0.926 10.552 11.534 1.00 89.25 78 VAL A CA 1
ATOM 619 C C . VAL A 1 78 ? -1.773 9.521 12.283 1.00 89.25 78 VAL A C 1
ATOM 621 O O . VAL A 1 78 ? -1.257 8.842 13.167 1.00 89.25 78 VAL A O 1
ATOM 624 N N . ALA A 1 79 ? -3.031 9.335 11.880 1.00 87.00 79 ALA A N 1
ATOM 625 C CA . ALA A 1 79 ? -3.938 8.360 12.483 1.00 87.00 79 ALA A CA 1
ATOM 626 C C . ALA A 1 79 ? -3.435 6.922 12.294 1.00 87.00 79 ALA A C 1
ATOM 628 O O . ALA A 1 79 ? -3.489 6.122 13.225 1.00 87.00 79 ALA A O 1
ATOM 629 N N . PHE A 1 80 ? -2.871 6.603 11.124 1.00 87.94 80 PHE A N 1
ATOM 630 C CA . PHE A 1 80 ? -2.205 5.318 10.914 1.00 87.94 80 PHE A CA 1
ATOM 631 C C . PHE A 1 80 ? -1.060 5.101 11.921 1.00 87.94 80 PHE A C 1
ATOM 633 O O . PHE A 1 80 ? -0.977 4.046 12.548 1.00 87.94 80 PHE A O 1
ATOM 640 N N . PHE A 1 81 ? -0.204 6.104 12.137 1.00 87.69 81 PHE A N 1
ATOM 641 C CA . PHE A 1 81 ? 0.895 6.006 13.104 1.00 87.69 81 PHE A CA 1
ATOM 642 C C . PHE A 1 81 ? 0.422 5.856 14.553 1.00 87.69 81 PHE A C 1
ATOM 644 O O . PHE A 1 81 ? 1.003 5.073 15.306 1.00 87.69 81 PHE A O 1
ATOM 651 N N . GLU A 1 82 ? -0.635 6.562 14.945 1.00 87.69 82 GLU A N 1
ATOM 652 C CA . GLU A 1 82 ? -1.239 6.426 16.275 1.00 87.69 82 GLU A CA 1
ATOM 653 C C . GLU A 1 82 ? -1.767 5.005 16.514 1.00 87.69 82 GLU A C 1
ATOM 655 O O . GLU A 1 82 ? -1.552 4.437 17.587 1.00 87.69 82 GLU A O 1
ATOM 660 N N . MET A 1 83 ? -2.369 4.379 15.496 1.00 81.81 83 MET A N 1
ATOM 661 C CA . MET A 1 83 ? -2.847 2.993 15.575 1.00 81.81 83 MET A CA 1
ATOM 662 C C . MET A 1 83 ? -1.719 1.973 15.776 1.00 81.81 83 MET A C 1
ATOM 664 O O . MET A 1 83 ? -1.924 0.946 16.431 1.00 81.81 83 MET A O 1
ATOM 668 N N . LEU A 1 84 ? -0.516 2.246 15.260 1.00 80.38 84 LEU A N 1
ATOM 669 C CA . LEU A 1 84 ? 0.674 1.417 15.486 1.00 80.38 84 LEU A CA 1
ATOM 670 C C . LEU A 1 84 ? 1.271 1.590 16.896 1.00 80.38 84 LEU A C 1
ATOM 672 O O . LEU A 1 84 ? 1.993 0.712 17.365 1.00 80.38 84 LEU A O 1
ATOM 676 N N . GLY A 1 85 ? 0.980 2.706 17.574 1.00 71.19 85 GLY A N 1
ATOM 677 C CA . GLY A 1 85 ? 1.613 3.133 18.827 1.00 71.19 85 GLY A CA 1
ATOM 678 C C . GLY A 1 85 ? 1.140 2.442 20.110 1.00 71.19 85 GLY A C 1
ATOM 679 O O . GLY A 1 85 ? 1.715 2.686 21.171 1.00 71.19 85 GLY A O 1
ATOM 680 N N . THR A 1 86 ? 0.143 1.559 20.060 1.00 56.00 86 THR A N 1
ATOM 681 C CA . THR A 1 86 ? -0.308 0.791 21.231 1.00 56.00 86 THR A CA 1
ATOM 682 C C . THR A 1 86 ? 0.576 -0.436 21.456 1.00 56.00 86 THR A C 1
ATOM 684 O O . THR A 1 86 ? 0.252 -1.552 21.056 1.00 56.00 86 THR A O 1
ATOM 687 N N . LYS A 1 87 ? 1.730 -0.217 22.098 1.00 46.59 87 LYS A N 1
ATOM 688 C CA . LYS A 1 87 ? 2.357 -1.249 22.932 1.00 46.59 87 LYS A CA 1
ATOM 689 C C . LYS A 1 87 ? 1.512 -1.382 24.199 1.00 46.59 87 LYS A C 1
ATOM 691 O O . LYS A 1 87 ? 1.607 -0.517 25.068 1.00 46.59 87 LYS A O 1
ATOM 696 N N . GLU A 1 88 ? 0.690 -2.421 24.275 1.00 41.72 88 GLU A N 1
ATOM 697 C CA . GLU A 1 88 ? 0.391 -3.052 25.569 1.00 41.72 88 GLU A CA 1
ATOM 698 C C . GLU A 1 88 ? 1.539 -3.993 25.950 1.00 41.72 88 GLU A C 1
ATOM 700 O O . GLU A 1 88 ? 2.102 -4.642 25.034 1.00 41.72 88 GLU A O 1
#

Radius of gyration: 15.7 Å; Cα contacts (8 Å, |Δi|>4): 85; chains: 1; bounding box: 39×21×46 Å

InterPro domains:
  IPR027417 P-loop containing nucleoside triphosphate hydrolase [G3DSA:3.40.50.300] (1-88)

Sequence (88 aa):
TNAVLYILDPKNGDLADLGTVMGNVYHTKEEMIDCVNAVYEGMVQRSEEMKRHPNYKTGENYAYLGLPPCFLIFDEYVAFFEMLGTKE

Organism: NCBI:txid39491